Protein AF-A0A8D9D6L5-F1 (afdb_monomer_lite)

Sequence (93 aa):
MLKDMTFITPSQSPPLIAVVDDNLYMLETSLNELRKLGVVPVSTNTTFGWGTAFKSMGDRLLIVGSSHSWHRKGIVYSCRPSPDVEEQHWEEL

Foldseek 3Di:
DPPDPPPPPPPPDPFQWDADPQWIWTQPPVVRDIATQGGDPACCPVVVNPAWDWDDDPQKIKIWHFDPDPPTDIWIWIFRGDSPDHYTDIDTD

Structure (mmCIF, N/CA/C/O backbone):
data_AF-A0A8D9D6L5-F1
#
_entry.id   AF-A0A8D9D6L5-F1
#
loop_
_atom_site.group_PDB
_atom_site.id
_atom_site.type_symbol
_atom_site.label_atom_id
_atom_site.label_alt_id
_atom_site.label_comp_id
_atom_site.label_asym_id
_atom_site.label_entity_id
_atom_site.label_seq_id
_atom_site.pdbx_PDB_ins_code
_atom_site.Cartn_x
_atom_site.Cartn_y
_atom_site.Cartn_z
_atom_site.occupancy
_atom_site.B_iso_or_equiv
_atom_site.auth_seq_id
_atom_site.auth_comp_id
_atom_site.auth_asym_id
_atom_site.auth_atom_id
_atom_site.pdbx_PDB_model_num
ATOM 1 N N . MET A 1 1 ? -19.064 5.110 40.900 1.00 40.16 1 MET A N 1
ATOM 2 C CA . MET A 1 1 ? -17.772 5.700 40.494 1.00 40.16 1 MET A CA 1
ATOM 3 C C . MET A 1 1 ? -17.005 4.614 39.751 1.00 40.16 1 MET A C 1
ATOM 5 O O . MET A 1 1 ? -16.393 3.784 40.399 1.00 40.16 1 MET A O 1
ATOM 9 N N . LEU A 1 2 ? -17.134 4.558 38.422 1.00 37.78 2 LEU A N 1
ATOM 10 C CA . LEU A 1 2 ? -16.349 3.681 37.541 1.00 37.78 2 LEU A CA 1
ATOM 11 C C . LEU A 1 2 ? -15.490 4.588 36.645 1.00 37.78 2 LEU A C 1
ATOM 13 O O . LEU A 1 2 ? -15.621 4.619 35.428 1.00 37.78 2 LEU A O 1
ATOM 17 N N . LYS A 1 3 ? -14.733 5.469 37.300 1.00 43.03 3 LYS A N 1
ATOM 18 C CA . LYS A 1 3 ? -13.648 6.216 36.668 1.00 43.03 3 LYS A CA 1
ATOM 19 C C . LYS A 1 3 ? -12.454 5.268 36.723 1.00 43.03 3 LYS A C 1
ATOM 21 O O . LYS A 1 3 ? -12.306 4.583 37.728 1.00 43.03 3 LYS A O 1
ATOM 26 N N . ASP A 1 4 ? -11.687 5.199 35.646 1.00 44.66 4 ASP A N 1
ATOM 27 C CA . ASP A 1 4 ? -10.435 4.432 35.540 1.00 44.66 4 ASP A CA 1
ATOM 28 C C . ASP A 1 4 ? -10.541 3.023 34.928 1.00 44.66 4 ASP A C 1
ATOM 30 O O . ASP A 1 4 ? -9.675 2.182 35.147 1.00 44.66 4 ASP A O 1
ATOM 34 N N . MET A 1 5 ? -11.513 2.778 34.038 1.00 40.44 5 MET A N 1
ATOM 35 C CA . MET A 1 5 ? -11.193 1.931 32.881 1.00 40.44 5 MET A CA 1
ATOM 36 C C . MET A 1 5 ? -10.399 2.804 31.917 1.00 40.44 5 MET A C 1
ATOM 38 O O . MET A 1 5 ? -10.951 3.466 31.039 1.00 40.44 5 MET A O 1
ATOM 42 N N . THR A 1 6 ? -9.086 2.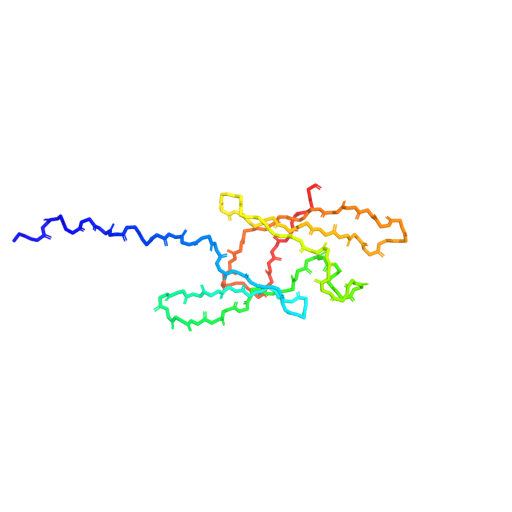854 32.138 1.00 41.91 6 THR A N 1
ATOM 43 C CA . THR A 1 6 ? -8.129 3.135 31.076 1.00 41.91 6 THR A CA 1
ATOM 44 C C . THR A 1 6 ? -8.567 2.299 29.886 1.00 41.91 6 THR A C 1
ATOM 46 O O . THR A 1 6 ? -8.505 1.070 29.928 1.00 41.91 6 THR A O 1
ATOM 49 N N . PHE A 1 7 ? -9.113 2.960 28.860 1.00 49.06 7 PHE A N 1
ATOM 50 C CA . PHE A 1 7 ? -9.317 2.335 27.568 1.00 49.06 7 PHE A CA 1
ATOM 51 C C . PHE A 1 7 ? -7.982 1.697 27.243 1.00 49.06 7 PHE A C 1
ATOM 53 O O . PHE A 1 7 ? -6.983 2.401 27.086 1.00 49.06 7 PHE A O 1
ATOM 60 N N . ILE A 1 8 ? -7.962 0.365 27.265 1.00 45.53 8 ILE A N 1
ATOM 61 C CA . ILE A 1 8 ? -6.896 -0.430 26.695 1.00 45.53 8 ILE A CA 1
ATOM 62 C C . ILE A 1 8 ? -6.771 0.174 25.309 1.00 45.53 8 ILE A C 1
ATOM 64 O O . ILE A 1 8 ? -7.683 0.024 24.494 1.00 45.53 8 ILE A O 1
ATOM 68 N N . THR A 1 9 ? -5.729 0.979 25.089 1.00 54.16 9 THR A N 1
ATOM 69 C CA . THR A 1 9 ? -5.380 1.387 23.742 1.00 54.16 9 THR A CA 1
ATOM 70 C C . THR A 1 9 ? -5.320 0.059 23.016 1.00 54.16 9 THR A C 1
ATOM 72 O O . THR A 1 9 ? -4.581 -0.819 23.483 1.00 54.16 9 THR A O 1
ATOM 75 N N . PRO A 1 10 ? -6.178 -0.191 22.003 1.00 52.31 10 PRO A N 1
ATOM 76 C CA . PRO A 1 10 ? -6.061 -1.434 21.273 1.00 52.31 10 PRO A CA 1
ATOM 77 C C . PRO A 1 10 ? -4.592 -1.479 20.907 1.00 52.31 10 PRO A C 1
ATOM 79 O O . PRO A 1 10 ? -4.065 -0.476 20.419 1.00 52.31 10 PRO A O 1
ATOM 82 N N . SER A 1 11 ? -3.903 -2.546 21.316 1.00 52.19 11 SER A N 1
ATOM 83 C CA . SER A 1 11 ? -2.565 -2.824 20.828 1.00 52.19 11 SER A CA 1
ATOM 84 C C . SER A 1 11 ? -2.747 -2.764 19.326 1.00 52.19 11 SER A C 1
ATOM 86 O O . SER A 1 11 ? -3.369 -3.658 18.754 1.00 52.19 11 SER A O 1
ATOM 88 N N . GLN A 1 12 ? -2.425 -1.610 18.731 1.00 58.78 12 GLN A N 1
ATOM 89 C CA . GLN A 1 12 ? -2.706 -1.368 17.336 1.00 58.78 12 GLN A CA 1
ATOM 90 C C . GLN A 1 12 ? -1.600 -2.146 16.675 1.00 58.78 12 GLN A C 1
ATOM 92 O O . GLN A 1 12 ? -0.509 -1.637 16.419 1.00 58.78 12 GLN A O 1
ATOM 97 N N . SER A 1 13 ? -1.871 -3.443 16.511 1.00 57.47 13 SER A N 1
ATOM 98 C CA . SER A 1 13 ? -1.235 -4.266 15.513 1.00 57.47 13 SER A CA 1
ATOM 99 C C . SER A 1 13 ? -1.001 -3.352 14.318 1.00 57.47 13 SER A C 1
ATOM 101 O O . SER A 1 13 ? -1.940 -2.633 13.940 1.00 57.47 13 SER A O 1
ATOM 103 N N . PRO A 1 14 ? 0.232 -3.304 13.782 1.00 64.06 14 PRO A N 1
ATOM 104 C CA . PRO A 1 14 ? 0.509 -2.522 12.591 1.00 64.06 14 PRO A CA 1
ATOM 105 C C . PRO A 1 14 ? -0.631 -2.707 11.586 1.00 64.06 14 PRO A C 1
ATOM 107 O O . PRO A 1 14 ? -1.160 -3.823 11.531 1.00 64.06 14 PRO A O 1
ATOM 110 N N . PRO A 1 15 ? -1.029 -1.654 10.848 1.00 69.31 15 PRO A N 1
ATOM 111 C CA . PRO A 1 15 ? -2.181 -1.702 9.957 1.00 69.31 15 PRO A CA 1
ATOM 112 C C . PRO A 1 15 ? -2.238 -3.037 9.218 1.00 69.31 15 PRO A C 1
ATOM 114 O O . PRO A 1 15 ? -1.291 -3.401 8.517 1.00 69.31 15 PRO A O 1
ATOM 117 N N . LEU A 1 16 ? -3.304 -3.800 9.456 1.00 85.12 16 LEU A N 1
ATOM 118 C CA . LEU A 1 16 ? -3.475 -5.120 8.866 1.00 85.12 16 LEU A CA 1
ATOM 119 C C . LEU A 1 16 ? -3.963 -4.917 7.440 1.00 85.12 16 LEU A C 1
ATOM 121 O O . LEU A 1 16 ? -5.162 -4.826 7.181 1.00 85.12 16 LEU A O 1
ATOM 125 N N . ILE A 1 17 ? -3.001 -4.764 6.540 1.00 84.81 17 ILE A N 1
ATOM 126 C CA . ILE A 1 17 ? -3.235 -4.469 5.135 1.00 84.81 17 ILE A CA 1
ATOM 127 C C . ILE A 1 17 ? -2.687 -5.578 4.248 1.00 84.81 17 ILE A C 1
ATOM 129 O O . ILE A 1 17 ? -1.702 -6.238 4.582 1.00 84.81 17 ILE A O 1
ATOM 133 N N . ALA A 1 18 ? -3.322 -5.763 3.099 1.00 85.56 18 ALA A N 1
ATOM 134 C CA . ALA A 1 18 ? -2.885 -6.693 2.071 1.00 85.56 18 ALA A CA 1
ATOM 135 C C . ALA A 1 18 ? -3.105 -6.075 0.693 1.00 85.56 18 ALA A C 1
ATOM 137 O O . ALA A 1 18 ? -4.042 -5.302 0.504 1.00 85.56 18 ALA A O 1
ATOM 138 N N . VAL A 1 19 ? -2.263 -6.439 -0.270 1.00 82.12 19 VAL A N 1
ATOM 139 C CA . VAL A 1 19 ? -2.491 -6.122 -1.681 1.00 82.12 19 VAL A CA 1
ATOM 140 C C . VAL A 1 19 ? -2.802 -7.420 -2.407 1.00 82.12 19 VAL A C 1
ATOM 142 O O . VAL A 1 19 ? -2.019 -8.367 -2.341 1.00 82.12 19 VAL A O 1
ATOM 145 N N . VAL A 1 20 ? -3.957 -7.473 -3.063 1.00 81.56 20 VAL A N 1
ATOM 146 C CA . VAL A 1 20 ? -4.422 -8.629 -3.836 1.00 81.56 20 VAL A CA 1
ATOM 147 C C . VAL A 1 20 ? -4.972 -8.111 -5.154 1.00 81.56 20 VAL A C 1
ATOM 149 O O . VAL A 1 20 ? -5.854 -7.255 -5.140 1.00 81.56 20 VAL A O 1
ATOM 152 N N . ASP A 1 21 ? -4.455 -8.631 -6.270 1.00 81.38 21 ASP A N 1
ATOM 153 C CA . ASP A 1 21 ? -4.877 -8.23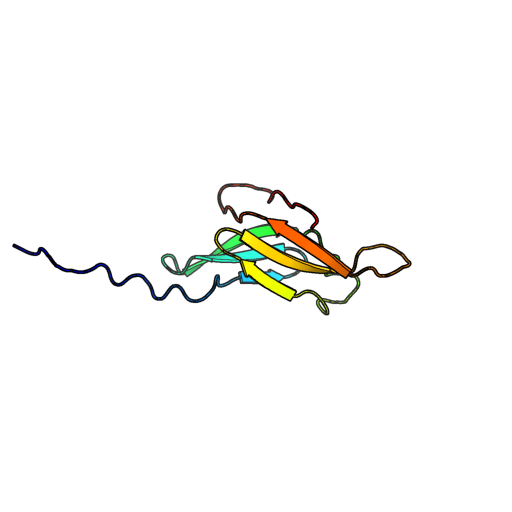8 -7.624 1.00 81.38 21 ASP A CA 1
ATOM 154 C C . ASP A 1 21 ? -4.861 -6.710 -7.808 1.00 81.38 21 ASP A C 1
ATOM 156 O O . ASP A 1 21 ? -5.888 -6.082 -8.038 1.00 81.38 21 ASP A O 1
ATOM 160 N N . ASP A 1 22 ? -3.705 -6.091 -7.552 1.00 82.00 22 ASP A N 1
ATOM 161 C CA . ASP A 1 22 ? -3.476 -4.636 -7.573 1.00 82.00 22 ASP A CA 1
ATOM 162 C C . ASP A 1 22 ? -4.334 -3.800 -6.596 1.00 82.00 22 ASP A C 1
ATOM 164 O O . ASP A 1 22 ? -4.196 -2.579 -6.542 1.00 82.00 22 ASP A O 1
ATOM 168 N N . ASN A 1 23 ? -5.192 -4.413 -5.776 1.00 85.75 23 ASN A N 1
ATOM 169 C CA . ASN A 1 23 ? -6.071 -3.704 -4.850 1.00 85.75 23 ASN A CA 1
ATOM 170 C C . ASN A 1 23 ? -5.560 -3.788 -3.407 1.00 85.75 23 ASN A C 1
ATOM 172 O O . ASN A 1 23 ? -5.261 -4.870 -2.904 1.00 85.75 23 ASN A O 1
ATOM 176 N N . LEU A 1 24 ? -5.507 -2.644 -2.726 1.00 87.38 24 LEU A N 1
ATOM 177 C CA . LEU A 1 24 ? -5.214 -2.522 -1.304 1.00 87.38 24 LEU A CA 1
ATOM 178 C C . LEU A 1 24 ? -6.469 -2.824 -0.480 1.00 87.38 24 LEU A C 1
ATOM 180 O O . LEU A 1 24 ? -7.537 -2.254 -0.708 1.00 87.38 24 LEU A O 1
ATOM 184 N N . TYR A 1 25 ? -6.309 -3.674 0.524 1.00 88.94 25 TYR A N 1
ATOM 185 C CA . TYR A 1 25 ? -7.328 -4.018 1.503 1.00 88.94 25 TYR A CA 1
ATOM 186 C C . TYR A 1 25 ? -6.830 -3.730 2.913 1.00 88.94 25 TYR A C 1
ATOM 188 O O . TYR A 1 25 ? -5.639 -3.858 3.195 1.00 88.94 25 TYR A O 1
ATOM 196 N N . MET A 1 26 ? -7.760 -3.392 3.800 1.00 88.19 26 MET A N 1
ATOM 197 C CA . MET A 1 26 ? -7.536 -3.197 5.227 1.00 88.19 26 MET A CA 1
ATOM 198 C C . MET A 1 26 ? -8.522 -4.050 6.020 1.00 88.19 26 MET A C 1
ATOM 200 O O . MET A 1 26 ? -9.711 -4.077 5.708 1.00 88.19 26 MET A O 1
ATOM 204 N N . LEU A 1 27 ? -8.036 -4.731 7.056 1.00 88.44 27 L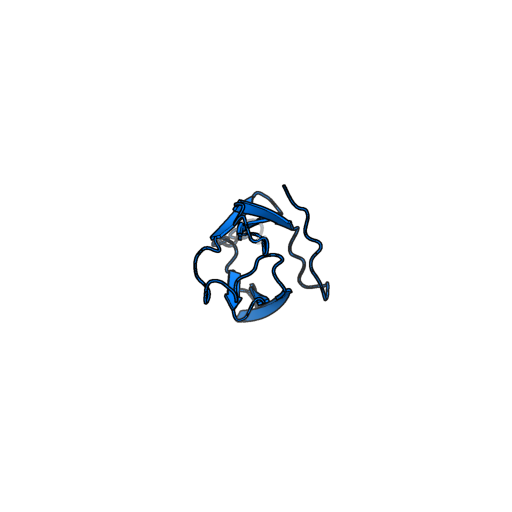EU A N 1
ATOM 205 C CA . LEU A 1 27 ? -8.888 -5.423 8.016 1.00 88.44 27 LEU A CA 1
ATOM 206 C C . LEU A 1 27 ? -9.328 -4.449 9.114 1.00 88.44 27 LEU A C 1
ATOM 208 O O . LEU A 1 27 ? -8.509 -3.984 9.910 1.00 88.44 27 LEU A O 1
ATOM 212 N N . GLU A 1 28 ? -10.627 -4.174 9.182 1.00 84.69 28 GLU A N 1
ATOM 213 C CA . GLU A 1 28 ? -11.245 -3.469 10.300 1.00 84.69 28 GLU A CA 1
ATOM 214 C C . GLU A 1 28 ? -11.481 -4.463 11.445 1.00 84.69 28 GLU A C 1
ATOM 216 O O . GLU A 1 28 ? -12.398 -5.282 11.414 1.00 84.69 28 GLU A O 1
ATOM 221 N N . THR A 1 29 ? -10.609 -4.430 12.455 1.00 81.44 29 THR A N 1
ATOM 222 C CA . THR A 1 29 ? -10.538 -5.469 13.498 1.00 81.44 29 THR A CA 1
ATOM 223 C C . THR A 1 29 ? -11.734 -5.492 14.447 1.00 81.44 29 THR A C 1
ATOM 225 O O . THR A 1 29 ? -12.042 -6.544 14.998 1.00 81.44 29 THR A O 1
ATOM 228 N N . SER A 1 30 ? -12.421 -4.363 14.636 1.00 81.81 30 SER A N 1
ATOM 229 C CA . SER A 1 30 ? -13.619 -4.247 15.483 1.00 81.81 30 SER A CA 1
ATOM 230 C C . SER A 1 30 ? -14.820 -4.989 14.899 1.00 81.81 30 SER A C 1
ATOM 232 O O . SER A 1 30 ? -15.568 -5.625 15.639 1.00 81.81 30 SER A O 1
ATOM 234 N N . LEU A 1 31 ? -14.993 -4.898 13.581 1.00 84.81 31 LEU A N 1
ATOM 235 C CA . LEU A 1 31 ? -16.088 -5.522 12.838 1.00 84.81 31 LEU A CA 1
ATOM 236 C C . LEU A 1 31 ? -15.683 -6.870 12.233 1.00 84.81 31 LEU A C 1
ATOM 238 O O . LEU A 1 31 ? -16.545 -7.640 11.823 1.00 84.81 31 LEU A O 1
ATOM 242 N N . ASN A 1 32 ? -14.380 -7.171 12.220 1.00 84.88 32 ASN A N 1
ATOM 243 C CA . ASN A 1 32 ? -13.801 -8.310 11.515 1.00 84.88 32 ASN A CA 1
ATOM 244 C C . ASN A 1 32 ? -14.160 -8.293 10.016 1.00 84.88 32 ASN A C 1
ATOM 246 O O . ASN A 1 32 ? -14.486 -9.321 9.421 1.00 84.88 32 ASN A O 1
ATOM 250 N N . GLU A 1 33 ? -14.106 -7.105 9.412 1.00 89.00 33 GLU A N 1
ATOM 251 C CA . GLU A 1 33 ? -14.485 -6.867 8.020 1.00 89.00 33 GLU A CA 1
ATOM 252 C C . GLU A 1 33 ? -13.274 -6.473 7.175 1.00 89.00 33 GLU A C 1
ATOM 254 O O . GLU A 1 33 ? -12.444 -5.655 7.577 1.00 89.00 33 GLU A O 1
ATOM 259 N N . LEU A 1 34 ? -13.180 -7.044 5.974 1.00 89.56 34 LEU A N 1
ATOM 260 C CA . LEU A 1 34 ? -12.173 -6.659 4.993 1.00 89.56 34 LEU A CA 1
ATOM 261 C C . LEU A 1 34 ? -12.715 -5.515 4.132 1.00 89.56 34 LEU A C 1
ATOM 263 O O . LEU A 1 34 ? -13.668 -5.700 3.376 1.00 89.56 34 LEU A O 1
ATOM 267 N N . ARG A 1 35 ? -12.084 -4.344 4.211 1.00 89.25 35 ARG A N 1
ATOM 268 C CA . ARG A 1 35 ? -12.465 -3.154 3.442 1.00 89.25 35 ARG A CA 1
ATOM 269 C C . ARG A 1 35 ? -11.485 -2.922 2.303 1.00 89.25 35 ARG A C 1
ATOM 271 O O . ARG A 1 35 ? -10.271 -2.903 2.504 1.00 89.25 35 ARG A O 1
ATOM 278 N N . LYS A 1 36 ? -12.022 -2.745 1.098 1.00 90.50 36 LYS A N 1
ATOM 279 C CA . LYS A 1 36 ? -11.252 -2.374 -0.091 1.00 90.50 36 LYS A CA 1
ATOM 280 C C . LYS A 1 36 ? -10.942 -0.880 -0.036 1.00 90.50 36 LYS A C 1
ATOM 282 O O . LYS A 1 36 ? -11.856 -0.081 0.118 1.00 90.50 36 LYS A O 1
ATOM 287 N N . LEU A 1 37 ? -9.668 -0.521 -0.169 1.00 89.00 37 LEU A N 1
ATOM 288 C CA . LEU A 1 37 ? -9.204 0.869 -0.191 1.00 89.00 37 LEU A CA 1
ATOM 289 C C . LEU A 1 37 ? -8.944 1.385 -1.612 1.00 89.00 37 LEU A C 1
ATOM 291 O O . LEU A 1 37 ? -8.837 2.589 -1.799 1.00 89.00 37 LEU A O 1
ATOM 295 N N . GLY A 1 38 ? -8.849 0.504 -2.610 1.00 89.00 38 GLY A N 1
ATOM 296 C CA . GLY A 1 38 ? -8.674 0.879 -4.017 1.00 89.00 38 GLY A CA 1
ATOM 297 C C . GLY A 1 38 ? -7.387 0.325 -4.621 1.00 89.00 38 GLY A C 1
ATOM 298 O O . GLY A 1 38 ? -6.726 -0.518 -4.017 1.00 89.00 38 GLY A O 1
ATOM 299 N N . VAL A 1 39 ? -7.048 0.775 -5.827 1.00 87.81 39 VAL A N 1
ATOM 300 C CA . VAL A 1 39 ? -5.890 0.283 -6.591 1.00 87.81 39 VAL A CA 1
ATOM 301 C C . VAL A 1 39 ? -4.590 0.937 -6.100 1.00 87.81 39 VAL A C 1
ATOM 303 O O . VAL A 1 39 ? -4.564 2.130 -5.785 1.00 87.81 39 VAL A O 1
ATOM 306 N N . VAL A 1 40 ? -3.504 0.162 -6.017 1.00 86.69 40 VAL A N 1
ATOM 307 C CA . VAL A 1 40 ? -2.167 0.682 -5.688 1.00 86.69 40 VAL A CA 1
ATOM 308 C C . VAL A 1 40 ? -1.464 1.245 -6.933 1.00 86.69 40 VAL A C 1
ATOM 310 O O . 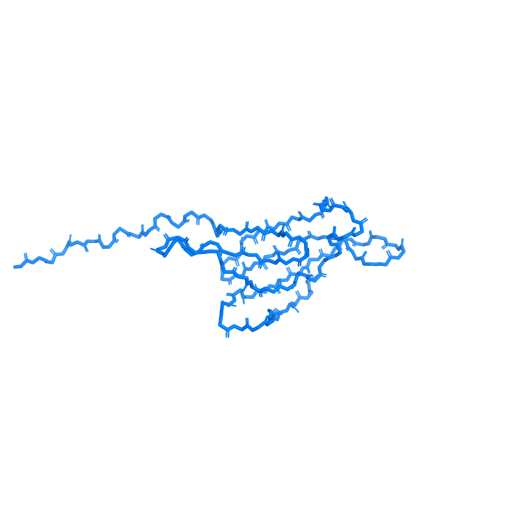VAL A 1 40 ? -1.601 0.692 -8.020 1.00 86.69 40 VAL A O 1
ATOM 313 N N . PRO A 1 41 ? -0.649 2.306 -6.806 1.00 83.69 41 PRO A N 1
ATOM 314 C CA . PRO A 1 41 ? -0.008 2.993 -7.932 1.00 83.69 41 PRO A CA 1
ATOM 315 C C . PRO A 1 41 ? 1.269 2.281 -8.410 1.00 83.69 41 PRO A C 1
ATOM 317 O O . PRO A 1 41 ? 2.099 2.865 -9.104 1.00 83.69 41 PRO A O 1
ATOM 320 N N . VAL A 1 42 ? 1.474 1.029 -7.998 1.00 74.38 42 VAL A N 1
ATOM 321 C CA . VAL A 1 42 ? 2.639 0.227 -8.370 1.00 74.38 42 VAL A CA 1
ATOM 322 C C . VAL A 1 42 ? 2.198 -0.931 -9.242 1.00 74.38 42 VAL A C 1
ATOM 324 O O . VAL A 1 42 ? 1.143 -1.522 -9.033 1.00 74.38 42 VAL A O 1
ATOM 327 N N . SER A 1 43 ? 3.042 -1.281 -10.207 1.00 66.75 43 SER A N 1
ATOM 328 C CA . SER A 1 43 ? 2.798 -2.409 -11.092 1.00 66.75 43 SER A CA 1
ATOM 329 C C . SER A 1 43 ? 2.969 -3.738 -10.355 1.00 66.75 43 SER A C 1
ATOM 331 O O . SER A 1 43 ? 4.014 -4.378 -10.461 1.00 66.75 43 SER A O 1
ATOM 333 N N . THR A 1 44 ? 1.963 -4.175 -9.602 1.00 60.84 44 THR A N 1
ATOM 334 C CA . THR A 1 44 ? 1.962 -5.503 -8.967 1.00 60.84 44 THR A CA 1
ATOM 335 C C . THR A 1 44 ? 1.778 -6.624 -9.993 1.00 60.84 44 THR A C 1
ATOM 337 O O . THR A 1 44 ? 2.333 -7.713 -9.824 1.00 60.84 44 THR A O 1
ATOM 340 N N . ASN A 1 45 ? 1.102 -6.346 -11.111 1.00 59.06 45 ASN A N 1
ATOM 341 C CA . ASN A 1 45 ? 0.854 -7.327 -12.167 1.00 59.06 45 ASN A CA 1
ATOM 342 C C . ASN A 1 45 ? 2.079 -7.664 -13.039 1.00 59.06 45 ASN A C 1
ATOM 344 O O . ASN A 1 45 ? 2.246 -8.818 -13.432 1.00 59.06 45 ASN A O 1
ATOM 348 N N . THR A 1 46 ? 2.998 -6.724 -13.310 1.00 62.19 46 THR A N 1
ATOM 349 C CA . THR A 1 46 ? 4.200 -7.035 -14.129 1.00 62.19 46 THR A CA 1
ATOM 350 C C . THR A 1 46 ? 5.231 -7.894 -13.403 1.00 62.19 46 THR A C 1
ATOM 352 O O . THR A 1 46 ? 6.137 -8.445 -14.034 1.00 62.19 46 THR A O 1
ATOM 355 N N . THR A 1 47 ? 5.118 -8.005 -12.084 1.00 63.44 47 THR A N 1
ATOM 356 C CA . THR A 1 47 ? 6.003 -8.807 -11.239 1.00 63.44 47 THR A CA 1
ATOM 357 C C . THR A 1 47 ? 5.298 -10.010 -10.621 1.00 63.44 47 THR A C 1
ATOM 359 O O . THR A 1 47 ? 5.870 -10.649 -9.739 1.00 63.44 47 THR A O 1
ATOM 362 N N . PHE A 1 48 ? 4.085 -10.349 -11.075 1.00 62.28 48 PHE A N 1
ATOM 363 C CA . PHE A 1 48 ? 3.291 -11.464 -10.541 1.00 62.28 48 PHE A CA 1
ATOM 364 C C . PHE A 1 48 ? 3.141 -11.406 -9.009 1.00 62.28 48 PHE A C 1
ATOM 366 O O . PHE A 1 48 ? 3.240 -12.423 -8.324 1.00 62.28 48 PHE A O 1
ATOM 373 N N . GLY A 1 49 ? 2.976 -10.201 -8.456 1.00 59.94 49 GLY A N 1
ATOM 374 C CA . GLY A 1 49 ? 2.858 -9.973 -7.015 1.00 59.94 49 GLY A CA 1
ATOM 375 C C . GLY A 1 49 ? 4.182 -9.879 -6.244 1.00 59.94 49 GLY A C 1
ATOM 376 O O . GLY A 1 49 ? 4.156 -9.728 -5.026 1.00 59.94 49 GLY A O 1
ATOM 377 N N . TRP A 1 50 ? 5.344 -9.927 -6.908 1.00 63.56 50 TRP A N 1
ATOM 378 C CA . TRP A 1 50 ? 6.657 -9.803 -6.254 1.00 63.56 50 TRP A CA 1
ATOM 379 C C . TRP A 1 50 ? 7.216 -8.376 -6.315 1.00 63.56 50 TRP A C 1
ATOM 381 O O . TRP A 1 50 ? 6.945 -7.616 -7.236 1.00 63.56 50 TRP A O 1
ATOM 391 N N . GLY A 1 51 ? 8.041 -7.982 -5.344 1.00 70.19 51 GLY A N 1
ATOM 392 C CA . GLY A 1 51 ? 8.762 -6.700 -5.406 1.00 70.19 51 GLY A CA 1
ATOM 393 C C . GLY A 1 51 ? 7.930 -5.453 -5.088 1.00 70.19 51 GLY A C 1
ATOM 394 O O . GLY A 1 51 ? 8.377 -4.349 -5.386 1.00 70.19 51 GLY A O 1
ATOM 395 N N . THR A 1 52 ? 6.762 -5.622 -4.463 1.00 78.06 52 THR A N 1
ATOM 396 C CA . THR A 1 52 ? 6.049 -4.537 -3.778 1.00 78.06 52 THR A CA 1
ATOM 397 C C . THR A 1 52 ? 6.203 -4.711 -2.274 1.00 78.06 52 THR A C 1
ATOM 399 O O . THR A 1 52 ? 5.950 -5.790 -1.742 1.00 78.06 52 THR A O 1
ATOM 402 N N . ALA A 1 53 ? 6.627 -3.657 -1.589 1.00 85.00 53 ALA A N 1
ATOM 403 C CA . ALA A 1 53 ? 6.718 -3.612 -0.137 1.00 85.00 53 ALA A CA 1
ATOM 404 C C . ALA A 1 53 ? 5.908 -2.431 0.388 1.00 85.00 53 ALA A C 1
ATOM 406 O O . ALA A 1 53 ? 5.772 -1.411 -0.284 1.00 85.00 53 ALA A O 1
ATOM 407 N N . PHE A 1 54 ? 5.394 -2.552 1.605 1.00 86.69 54 PHE A N 1
ATOM 408 C CA . PHE A 1 54 ? 4.653 -1.480 2.250 1.00 86.69 54 PHE A CA 1
ATOM 409 C C . PHE A 1 54 ? 5.158 -1.232 3.665 1.00 86.69 54 PHE A C 1
ATOM 411 O O . PHE A 1 54 ? 5.623 -2.141 4.355 1.00 86.69 54 PHE A O 1
ATOM 418 N N . LYS A 1 55 ? 5.077 0.024 4.104 1.00 86.94 55 LYS A N 1
ATOM 419 C CA . LYS A 1 55 ? 5.502 0.428 5.443 1.00 86.94 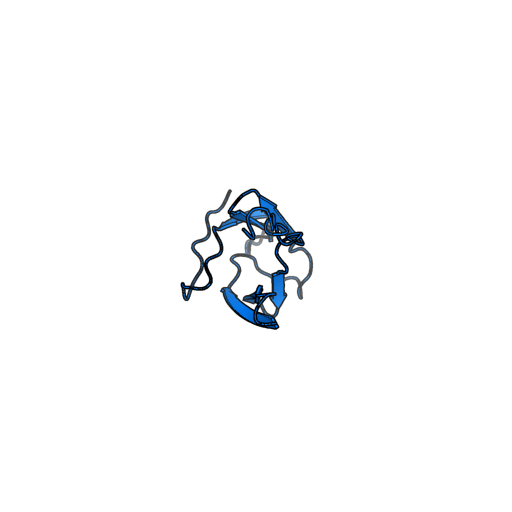55 LYS A CA 1
ATOM 420 C C . LYS A 1 55 ? 4.612 1.541 5.976 1.00 86.94 55 LYS A C 1
ATOM 422 O O . LYS A 1 55 ? 4.382 2.540 5.307 1.00 86.94 55 LYS A O 1
ATOM 427 N N . SER A 1 56 ? 4.159 1.394 7.217 1.00 86.19 56 SER A N 1
ATOM 428 C CA . SER A 1 56 ? 3.509 2.482 7.951 1.00 86.19 56 SER A CA 1
ATOM 429 C C . SER A 1 56 ? 4.504 3.598 8.293 1.00 86.19 56 SER A C 1
ATOM 431 O O . SER A 1 56 ? 5.605 3.318 8.787 1.00 86.19 56 SER A O 1
ATOM 433 N N . MET A 1 57 ? 4.096 4.848 8.068 1.00 88.00 57 MET A N 1
ATOM 434 C CA . MET A 1 57 ? 4.837 6.065 8.400 1.00 88.00 57 MET A CA 1
ATOM 435 C C . MET A 1 57 ? 3.870 7.113 8.971 1.00 88.00 57 MET A C 1
ATOM 437 O O . MET A 1 57 ? 3.276 7.892 8.232 1.00 88.00 57 MET A O 1
ATOM 441 N N . GLY A 1 58 ? 3.698 7.134 10.295 1.00 87.69 58 GLY A N 1
ATOM 442 C CA . GLY A 1 58 ? 2.719 8.016 10.940 1.00 87.69 58 GLY A CA 1
ATOM 443 C C . GLY A 1 58 ? 1.287 7.688 10.506 1.00 87.69 58 GLY A C 1
ATOM 444 O O . GLY A 1 58 ? 0.866 6.539 10.604 1.00 87.69 58 GLY A O 1
ATOM 445 N N . ASP A 1 59 ? 0.569 8.693 10.007 1.00 87.50 59 ASP A N 1
ATOM 446 C CA . ASP A 1 59 ? -0.777 8.590 9.426 1.00 87.50 59 ASP A CA 1
ATOM 447 C C . ASP A 1 59 ? -0.771 8.180 7.939 1.00 87.50 59 ASP A C 1
ATOM 449 O O . ASP A 1 59 ? -1.815 8.177 7.286 1.00 87.50 59 ASP A O 1
ATOM 453 N N . ARG A 1 60 ? 0.406 7.861 7.385 1.00 90.25 60 ARG A N 1
ATOM 454 C CA . ARG A 1 60 ? 0.599 7.519 5.976 1.00 90.25 60 ARG A CA 1
ATOM 455 C C . ARG A 1 60 ? 1.019 6.069 5.779 1.00 90.25 60 ARG A C 1
ATOM 457 O O . ARG A 1 60 ? 1.684 5.452 6.617 1.00 90.25 60 ARG A O 1
ATOM 464 N N . LEU A 1 61 ? 0.679 5.559 4.604 1.00 90.69 61 LEU A N 1
ATOM 465 C CA . LEU A 1 61 ? 1.155 4.297 4.068 1.00 90.69 61 LEU A CA 1
ATOM 466 C C . LEU A 1 61 ? 2.160 4.576 2.953 1.00 90.69 61 LEU A C 1
ATOM 468 O O . LEU A 1 61 ? 1.838 5.274 1.996 1.00 90.69 61 LEU A O 1
ATOM 472 N N . LEU A 1 62 ? 3.361 4.015 3.074 1.00 91.50 62 LEU A N 1
ATOM 473 C CA . LEU A 1 62 ? 4.335 3.975 1.992 1.00 91.50 62 LEU A CA 1
ATOM 474 C C . LEU A 1 62 ? 4.170 2.683 1.205 1.00 91.50 62 LEU A C 1
ATOM 476 O O . LEU A 1 62 ? 4.091 1.610 1.807 1.00 91.50 62 LEU A O 1
ATOM 480 N N . ILE A 1 63 ? 4.194 2.791 -0.118 1.00 88.88 63 ILE A N 1
ATOM 481 C CA . ILE A 1 63 ? 4.286 1.669 -1.044 1.00 88.88 63 ILE A CA 1
ATOM 482 C C . ILE A 1 63 ? 5.552 1.844 -1.870 1.00 88.88 63 ILE A C 1
ATOM 484 O O . ILE A 1 63 ? 5.735 2.852 -2.543 1.00 88.88 63 ILE A O 1
ATOM 488 N N . VAL A 1 64 ? 6.424 0.848 -1.811 1.00 87.69 64 VAL A N 1
ATOM 489 C CA . VAL A 1 64 ? 7.670 0.778 -2.569 1.00 87.69 64 VAL A CA 1
ATOM 490 C C . VAL A 1 64 ? 7.498 -0.278 -3.646 1.00 87.69 64 VAL A C 1
ATOM 492 O O . VAL A 1 64 ? 7.113 -1.408 -3.345 1.00 87.69 64 VAL A O 1
ATOM 495 N N . GLY A 1 65 ? 7.802 0.074 -4.888 1.00 85.06 65 GLY A N 1
ATOM 496 C CA . GLY A 1 65 ? 7.691 -0.835 -6.020 1.00 85.06 65 GLY A CA 1
ATOM 497 C C . GLY A 1 65 ? 8.579 -0.425 -7.187 1.00 85.06 65 GLY A C 1
ATOM 498 O O . GLY A 1 65 ? 9.562 0.302 -7.028 1.00 85.06 65 GLY A O 1
ATOM 499 N N . SER A 1 66 ? 8.231 -0.901 -8.380 1.00 79.25 66 SER A N 1
ATOM 500 C CA . SER A 1 66 ? 8.941 -0.582 -9.618 1.00 79.25 66 SER A CA 1
ATOM 501 C C . SER A 1 66 ? 8.016 0.096 -10.621 1.00 79.25 66 SER A C 1
ATOM 503 O O . SER A 1 66 ? 6.856 -0.290 -10.764 1.00 79.25 66 SER A O 1
ATOM 505 N N . SER A 1 67 ? 8.539 1.114 -11.308 1.00 74.56 67 SER A N 1
ATOM 506 C CA . SER A 1 67 ? 7.804 1.836 -12.350 1.00 74.56 67 SER A CA 1
ATOM 507 C C . SER A 1 67 ? 7.499 0.938 -13.553 1.00 74.56 67 SER A C 1
ATOM 509 O O . SER A 1 67 ? 8.244 0.007 -13.858 1.00 74.56 67 SER A O 1
ATOM 511 N N . HIS A 1 68 ? 6.455 1.287 -14.308 1.00 69.31 68 HIS A N 1
ATOM 512 C CA . HIS A 1 68 ? 6.107 0.645 -15.583 1.00 69.31 68 HIS A CA 1
ATOM 513 C C . HIS A 1 68 ? 7.105 0.936 -16.726 1.00 69.31 68 HIS A C 1
ATOM 515 O O . HIS A 1 68 ? 6.877 0.530 -17.865 1.00 69.31 68 HIS A O 1
ATOM 521 N N . SER A 1 69 ? 8.195 1.665 -16.466 1.00 67.88 69 SER A N 1
ATOM 522 C CA . SER A 1 69 ? 9.137 2.076 -17.507 1.00 67.88 69 SER A CA 1
ATOM 523 C C . SER A 1 69 ? 10.115 0.957 -17.886 1.00 67.88 69 SER A C 1
ATOM 525 O O . SER A 1 69 ? 10.470 0.102 -17.072 1.00 67.88 69 SER A O 1
ATOM 527 N N . TRP A 1 70 ? 10.595 0.988 -19.136 1.00 61.16 70 TRP A N 1
ATOM 528 C CA . TRP A 1 70 ? 11.604 0.049 -19.654 1.00 61.16 70 TRP A CA 1
ATOM 529 C C . TRP A 1 70 ? 12.870 0.017 -18.782 1.00 61.16 70 TRP A C 1
ATOM 531 O O . TRP A 1 70 ? 13.497 -1.023 -18.585 1.00 61.16 70 TRP A O 1
ATOM 541 N N . HIS A 1 71 ? 13.209 1.164 -18.194 1.00 65.19 71 HIS A N 1
ATOM 542 C CA . HIS A 1 71 ? 14.281 1.322 -17.225 1.00 65.19 71 HIS A CA 1
ATOM 543 C C . HIS A 1 71 ? 13.699 1.204 -15.818 1.00 65.19 71 HIS A C 1
ATOM 545 O O . HIS A 1 71 ? 13.489 2.220 -15.169 1.00 65.19 71 HIS A O 1
ATOM 551 N N . ARG A 1 72 ? 13.403 -0.026 -15.373 1.00 69.25 72 ARG A N 1
ATOM 552 C CA . ARG A 1 72 ? 12.791 -0.362 -14.069 1.00 69.25 72 ARG A CA 1
ATOM 553 C C . ARG A 1 72 ? 13.381 0.435 -12.892 1.00 69.25 72 ARG A C 1
ATOM 555 O O . ARG A 1 72 ? 14.273 -0.030 -12.187 1.00 69.25 72 ARG A O 1
ATOM 562 N N . LYS A 1 73 ? 12.862 1.643 -12.671 1.00 81.00 73 LYS A N 1
ATOM 563 C CA . LYS A 1 73 ? 13.236 2.543 -11.577 1.00 81.00 73 LYS A CA 1
ATOM 564 C C . LYS A 1 73 ? 12.443 2.148 -10.336 1.00 81.00 73 LYS A C 1
ATOM 566 O O . LYS A 1 73 ? 11.243 1.879 -10.445 1.00 81.00 73 LYS A O 1
ATOM 571 N N . GLY A 1 74 ? 13.111 2.105 -9.185 1.00 83.31 74 GLY A N 1
ATOM 572 C CA . GLY A 1 74 ? 12.441 2.017 -7.891 1.00 83.31 74 GLY A CA 1
ATOM 573 C C . GLY A 1 74 ? 11.625 3.283 -7.647 1.00 83.31 74 GLY A C 1
ATOM 574 O O . GLY A 1 74 ? 12.135 4.387 -7.833 1.00 83.31 74 GLY A O 1
ATOM 575 N N . ILE A 1 75 ? 10.364 3.111 -7.277 1.00 87.62 75 ILE A N 1
ATOM 576 C CA . ILE A 1 75 ? 9.414 4.195 -7.022 1.00 87.62 75 ILE A CA 1
ATOM 577 C C . ILE A 1 75 ? 8.808 4.008 -5.642 1.00 87.62 75 ILE A C 1
ATOM 579 O O . ILE A 1 75 ? 8.604 2.877 -5.190 1.00 87.62 75 ILE A O 1
ATOM 583 N N . VAL A 1 76 ? 8.536 5.124 -4.977 1.00 90.81 76 VAL A N 1
ATOM 584 C CA . VAL A 1 76 ? 7.872 5.139 -3.681 1.00 90.81 76 VAL A CA 1
ATOM 585 C C . VAL A 1 76 ? 6.667 6.051 -3.791 1.00 90.81 76 VAL A C 1
ATOM 587 O O . VAL A 1 76 ? 6.791 7.202 -4.188 1.00 90.81 76 VAL A O 1
ATOM 590 N N . TYR A 1 77 ? 5.507 5.529 -3.426 1.00 92.06 77 TYR A N 1
ATOM 591 C CA . TYR A 1 77 ? 4.292 6.308 -3.276 1.00 92.06 77 TYR A CA 1
ATOM 592 C C . TYR A 1 77 ? 3.913 6.399 -1.807 1.00 92.06 77 TYR A C 1
ATOM 594 O O . TYR A 1 77 ? 4.153 5.472 -1.029 1.00 92.06 77 TYR A O 1
ATOM 602 N N . SER A 1 78 ? 3.278 7.502 -1.432 1.00 93.38 78 SER A N 1
ATOM 603 C CA . SER A 1 78 ? 2.642 7.663 -0.133 1.00 93.38 78 SER A CA 1
ATOM 604 C C . SER A 1 78 ? 1.171 8.024 -0.288 1.00 93.38 78 SER A C 1
ATOM 606 O O . SER A 1 78 ? 0.809 8.782 -1.185 1.00 93.38 78 SER A O 1
ATOM 608 N N . CYS A 1 79 ? 0.321 7.506 0.593 1.00 92.44 79 CYS A N 1
ATOM 609 C CA . CYS A 1 79 ? -1.048 7.994 0.745 1.00 92.44 79 CYS A CA 1
ATOM 610 C C . CYS A 1 79 ? -1.437 8.073 2.219 1.00 92.44 79 CYS A C 1
ATOM 612 O O . CYS A 1 79 ? -0.808 7.454 3.083 1.00 92.44 79 CYS A O 1
ATOM 614 N N . ARG A 1 80 ? -2.499 8.828 2.500 1.00 91.50 80 ARG A N 1
ATOM 615 C CA . ARG A 1 80 ? -3.256 8.729 3.750 1.00 91.50 80 ARG A CA 1
ATOM 616 C C . ARG A 1 80 ? -4.451 7.813 3.490 1.00 91.50 80 ARG A C 1
ATOM 618 O O . ARG A 1 80 ? -5.396 8.281 2.857 1.00 91.50 80 ARG A O 1
ATOM 625 N N . PRO A 1 81 ? -4.405 6.536 3.908 1.00 88.19 81 PRO A N 1
ATOM 626 C CA . PRO A 1 81 ? -5.482 5.604 3.620 1.00 88.19 81 PRO A CA 1
ATOM 627 C C . PRO A 1 81 ? -6.772 6.067 4.299 1.00 88.19 81 PRO A C 1
ATOM 629 O O . PRO A 1 81 ? -6.795 6.293 5.508 1.00 88.19 81 PRO A O 1
ATOM 632 N N . SER A 1 82 ? -7.843 6.189 3.522 1.00 87.38 82 SER A N 1
ATOM 633 C CA . SER A 1 82 ? -9.184 6.487 4.017 1.00 87.38 82 SER A CA 1
ATOM 634 C C . SER A 1 82 ? -10.171 5.458 3.474 1.00 87.38 82 SER A C 1
ATOM 636 O O . SER A 1 82 ? -10.199 5.226 2.266 1.00 87.38 82 SER A O 1
ATOM 638 N N . PRO A 1 83 ? -10.990 4.824 4.323 1.00 82.31 83 PRO A N 1
ATOM 639 C CA . PRO A 1 83 ? -11.955 3.837 3.865 1.00 82.31 83 PRO A CA 1
ATOM 640 C C . PRO A 1 83 ? -13.269 4.470 3.365 1.00 82.31 83 PRO A C 1
ATOM 642 O O . PRO A 1 83 ? -14.183 3.741 2.982 1.00 82.31 83 PRO A O 1
ATOM 645 N N . ASP A 1 84 ? -13.359 5.804 3.392 1.00 87.31 84 ASP A N 1
ATOM 646 C CA . ASP A 1 84 ? -14.538 6.588 3.002 1.00 87.31 84 ASP A CA 1
ATOM 647 C C . ASP A 1 84 ? -14.397 7.211 1.600 1.00 87.31 84 ASP A C 1
ATOM 649 O O . ASP A 1 84 ? -15.242 7.997 1.174 1.00 87.31 84 ASP A O 1
ATOM 653 N N . VAL A 1 85 ? -13.318 6.881 0.883 1.00 86.00 85 VAL A N 1
ATOM 654 C CA . VAL A 1 85 ? -13.070 7.317 -0.497 1.00 86.00 85 VAL A CA 1
ATOM 655 C C . VAL A 1 85 ? -13.003 6.110 -1.425 1.00 86.00 85 VAL A C 1
ATOM 657 O O . VAL A 1 85 ? -12.509 5.050 -1.044 1.00 86.00 85 VAL A O 1
ATOM 660 N N . GLU A 1 86 ? -13.498 6.275 -2.651 1.00 81.44 86 GLU A N 1
ATOM 661 C CA . GLU A 1 86 ? -13.460 5.228 -3.681 1.00 81.44 86 GLU A CA 1
ATOM 662 C C . GLU A 1 86 ? -12.030 4.981 -4.189 1.00 81.44 86 GLU A C 1
ATOM 664 O O . GLU A 1 86 ? -11.632 3.840 -4.427 1.00 81.44 86 GLU A O 1
ATOM 669 N N . GLU A 1 87 ? -11.233 6.050 -4.278 1.00 85.06 87 GLU A N 1
ATOM 670 C CA . GLU A 1 87 ? -9.842 6.017 -4.721 1.00 85.06 87 GLU A CA 1
ATOM 671 C C . GLU A 1 87 ? -8.937 6.762 -3.734 1.00 85.06 87 GLU A C 1
ATOM 673 O O . GLU A 1 87 ? -9.249 7.866 -3.278 1.00 85.06 87 GLU A O 1
ATOM 678 N N . GLN A 1 88 ? -7.788 6.165 -3.408 1.00 90.19 88 GLN A N 1
ATOM 679 C CA . GLN A 1 88 ? -6.776 6.823 -2.583 1.00 90.19 88 GLN A CA 1
ATOM 680 C C . GLN A 1 88 ? -5.992 7.844 -3.407 1.00 90.19 88 GLN A C 1
ATOM 682 O O . GLN A 1 88 ? -5.603 7.581 -4.544 1.00 90.19 88 GLN A O 1
ATOM 687 N N . HIS A 1 89 ? -5.673 8.981 -2.794 1.00 91.75 89 HIS A N 1
ATOM 688 C CA . HIS A 1 89 ? -4.766 9.954 -3.390 1.00 91.75 89 HIS A CA 1
ATOM 689 C C . HIS A 1 89 ? -3.308 9.570 -3.109 1.00 91.75 89 HIS A C 1
ATOM 691 O O . HIS A 1 89 ? -2.864 9.588 -1.956 1.00 91.75 89 HIS A O 1
ATOM 697 N N . TRP A 1 90 ? -2.566 9.241 -4.166 1.00 91.81 90 TRP A N 1
ATOM 698 C CA . TRP A 1 90 ? -1.167 8.824 -4.094 1.00 91.81 90 TRP A CA 1
ATOM 699 C C . TRP A 1 90 ? -0.216 9.957 -4.488 1.00 91.81 90 TRP A C 1
ATOM 701 O O . TRP A 1 90 ? -0.388 10.603 -5.517 1.00 91.81 90 TRP A O 1
ATOM 711 N N . GLU A 1 91 ? 0.822 10.163 -3.683 1.00 93.62 91 GLU A N 1
ATOM 712 C CA . GLU A 1 91 ? 1.902 11.127 -3.918 1.00 93.62 91 GLU A CA 1
ATOM 713 C C . GLU A 1 91 ? 3.208 10.358 -4.170 1.00 93.62 91 GLU A C 1
ATOM 715 O O . GLU A 1 91 ? 3.604 9.555 -3.323 1.00 93.62 91 GLU A O 1
ATOM 720 N N . GLU A 1 92 ? 3.864 10.567 -5.318 1.00 91.44 92 GLU A N 1
ATOM 721 C CA . GLU A 1 92 ? 5.211 10.023 -5.581 1.00 91.44 92 GLU A CA 1
ATOM 722 C C . GLU A 1 92 ? 6.249 10.774 -4.731 1.00 91.44 92 GLU A C 1
ATOM 724 O O . GLU A 1 92 ? 6.188 12.002 -4.629 1.00 91.44 92 GLU A O 1
ATOM 729 N N . LEU A 1 93 ? 7.177 10.035 -4.115 1.00 89.88 93 LEU A N 1
ATOM 730 C CA . LEU A 1 93 ? 8.277 10.555 -3.294 1.00 89.88 93 LEU A CA 1
ATOM 731 C C . LEU A 1 93 ? 9.618 10.543 -4.038 1.00 89.88 93 LEU A C 1
ATOM 733 O O . LEU A 1 93 ? 9.898 9.557 -4.761 1.00 89.88 93 LEU A O 1
#

InterPro domains:
  IPR052439 F-box/kelch-repeat domain-con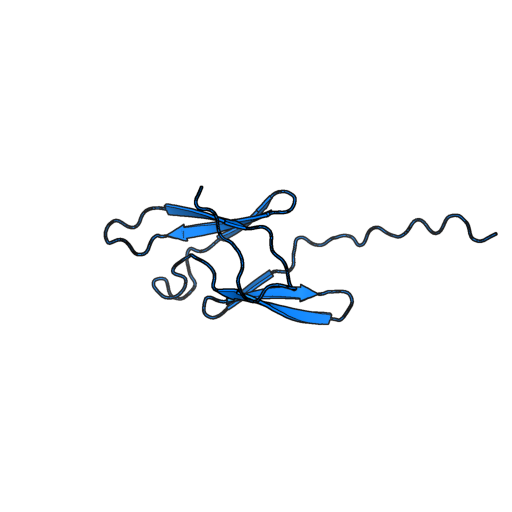taining protein [PTHR46122] (4-91)

Radius of gyration: 16.26 Å; chains: 1; bounding box: 32×23×60 Å

Organism: Brassica campestris (NCBI:txid3711)

Secondary structure (DSSP, 8-state):
-------------S--EEEETTEEEEEETTTTEEEEEEE-SS-SGGGTT-S-EEEEETTEEEEEEE-SSSS--EEEEEE---TTSSS---EE-

pLDDT: mean 77.33, std 15.21, range [37.78, 93.62]